Protein AF-A0A3M1TYT8-F1 (afdb_monomer)

Secondary structure (DSSP, 8-state):
--HHHHHHHHHHHHHHHHHHHSSS-TT-HHHHHHHHHHHHHHSTT-HHHHHHHHHHHHHTT-HHHHHHHHHHHHHH-SSHHHHHHHHHHHHHHHHHHHHHHHHHHHH-HHHHHHHHH-HHHHHHHTT----HHHHHHHHHHHHHHHHTT---TT--

Nearest PDB structures (foldseek):
  3upv-assembly1_A  TM=4.694E-01  e=4.155E-01  Saccharomyces cerevisiae S288C
  8rw5-assembly1_B  TM=4.562E-01  e=8.731E-01  Myxococcus xanthus
  8rot-assembly1_B  TM=4.508E-01  e=1.118E+00  Myxococcus xanthus
  8j07-assembly1_u9  TM=5.236E-01  e=3.163E+00  Homo sapiens
  5l9t-assembly1_C  TM=3.845E-01  e=4.052E+00  Homo sapiens

Sequence (156 aa):
METYSHYNREEGWRRICEILASEGDGTDLLAMAHRLTRQLVRSPRDPWLRLARGVVETDLGRFEQAFQDFAYVERNARMPWLKAFSRGLLNELERWQLSVLSTLLSEDRAFRTAFRADARKALRDRGFCLSPMGHELLGALERTVLRNTALPPGLA

Mean predicted aligned error: 7.11 Å

Structure (mmCIF, N/CA/C/O backbone):
data_AF-A0A3M1TYT8-F1
#
_entry.id   AF-A0A3M1TYT8-F1
#
loop_
_atom_site.group_PDB
_atom_site.id
_atom_site.type_symbol
_atom_site.label_atom_id
_atom_site.label_alt_id
_atom_site.label_comp_id
_atom_site.label_asym_id
_atom_site.label_entity_id
_atom_site.label_seq_id
_atom_site.pdbx_PDB_ins_code
_atom_site.Cartn_x
_atom_site.Cartn_y
_atom_site.Cartn_z
_atom_site.occupancy
_atom_site.B_iso_or_equiv
_atom_site.auth_seq_id
_atom_site.auth_comp_id
_atom_site.auth_asym_id
_atom_site.auth_atom_id
_atom_site.pdbx_PDB_model_num
ATOM 1 N N . MET A 1 1 ? 28.994 3.389 5.206 1.00 45.47 1 MET A N 1
ATOM 2 C CA . MET A 1 1 ? 28.059 2.596 4.372 1.00 45.47 1 MET A CA 1
ATOM 3 C C . MET A 1 1 ? 26.695 3.303 4.278 1.00 45.47 1 MET A C 1
ATOM 5 O O . MET A 1 1 ? 25.668 2.647 4.245 1.00 45.47 1 MET A O 1
ATOM 9 N N . GLU A 1 2 ? 26.678 4.643 4.236 1.00 42.91 2 GLU A N 1
ATOM 10 C CA . GLU A 1 2 ? 25.454 5.470 4.320 1.00 42.91 2 GLU A CA 1
ATOM 11 C C . GLU A 1 2 ? 25.135 6.201 3.004 1.00 42.91 2 GLU A C 1
ATOM 13 O O . GLU A 1 2 ? 24.002 6.610 2.771 1.00 42.91 2 GLU A O 1
ATOM 18 N N . THR A 1 3 ? 26.096 6.282 2.082 1.00 45.22 3 THR A N 1
ATOM 19 C CA . THR A 1 3 ? 25.958 6.989 0.799 1.00 45.22 3 THR A CA 1
ATOM 20 C C . THR A 1 3 ? 25.068 6.269 -0.218 1.00 45.22 3 THR A C 1
ATOM 22 O O . THR A 1 3 ? 24.511 6.909 -1.103 1.00 45.22 3 THR A O 1
ATOM 25 N N . TYR A 1 4 ? 24.856 4.958 -0.071 1.00 48.62 4 TYR A N 1
ATOM 26 C CA . TYR A 1 4 ? 23.979 4.184 -0.959 1.00 48.62 4 TYR A CA 1
ATOM 27 C C . TYR A 1 4 ? 22.480 4.404 -0.687 1.00 48.62 4 TYR A C 1
ATOM 29 O O . TYR A 1 4 ? 21.660 4.126 -1.554 1.00 48.62 4 TYR A O 1
ATOM 37 N N . SER A 1 5 ? 22.089 4.879 0.500 1.00 57.16 5 SER A N 1
ATOM 38 C CA . SER A 1 5 ? 20.673 4.913 0.906 1.00 57.16 5 SER A CA 1
ATOM 39 C C . SER A 1 5 ? 19.875 6.024 0.211 1.00 57.16 5 SER A C 1
ATOM 41 O O . SER A 1 5 ? 18.818 5.766 -0.363 1.00 57.16 5 SER A O 1
ATOM 43 N N . HIS A 1 6 ? 20.404 7.253 0.199 1.00 56.09 6 HIS A N 1
ATOM 44 C CA . HIS A 1 6 ? 19.729 8.404 -0.413 1.00 56.09 6 HIS A CA 1
ATOM 45 C C . HIS A 1 6 ? 19.742 8.347 -1.945 1.00 56.09 6 HIS A C 1
ATOM 47 O O . HIS A 1 6 ? 18.700 8.538 -2.569 1.00 56.09 6 HIS A O 1
ATOM 53 N N . TYR A 1 7 ? 20.885 7.979 -2.537 1.00 54.28 7 TYR A N 1
ATOM 54 C CA . TYR A 1 7 ? 21.053 7.866 -3.990 1.00 54.28 7 TYR A CA 1
ATOM 55 C C . TYR A 1 7 ? 20.054 6.878 -4.617 1.00 54.28 7 TYR A C 1
ATOM 57 O O . TYR A 1 7 ? 19.440 7.156 -5.643 1.00 54.28 7 TYR A O 1
ATOM 65 N N . ASN A 1 8 ? 19.799 5.752 -3.945 1.00 75.25 8 ASN A N 1
ATOM 66 C CA . ASN A 1 8 ? 18.869 4.732 -4.433 1.00 75.25 8 ASN A CA 1
ATOM 67 C C . ASN A 1 8 ? 17.388 5.137 -4.300 1.00 75.25 8 ASN A C 1
ATOM 69 O O . ASN A 1 8 ? 16.542 4.587 -5.007 1.00 75.25 8 ASN A O 1
ATOM 73 N N . ARG A 1 9 ? 17.053 6.083 -3.408 1.00 80.88 9 ARG A N 1
ATOM 74 C CA . ARG A 1 9 ? 15.676 6.571 -3.231 1.00 80.88 9 ARG A CA 1
ATOM 75 C C . ARG A 1 9 ? 15.285 7.552 -4.331 1.00 80.88 9 ARG A C 1
ATOM 77 O O . ARG A 1 9 ? 14.205 7.412 -4.900 1.00 80.88 9 ARG A O 1
ATOM 84 N N . GLU A 1 10 ? 16.145 8.524 -4.620 1.00 87.69 10 GLU A N 1
ATOM 85 C CA . GLU A 1 10 ? 15.922 9.481 -5.711 1.00 87.69 10 GLU A CA 1
ATOM 86 C C . GLU A 1 10 ? 15.861 8.763 -7.056 1.00 87.69 10 GLU A C 1
ATOM 88 O O . GLU A 1 10 ? 14.947 8.999 -7.839 1.00 87.69 10 GLU A O 1
ATOM 93 N N . GLU A 1 11 ? 16.765 7.810 -7.278 1.00 89.31 11 GLU A N 1
ATOM 94 C CA . GLU A 1 11 ? 16.771 6.977 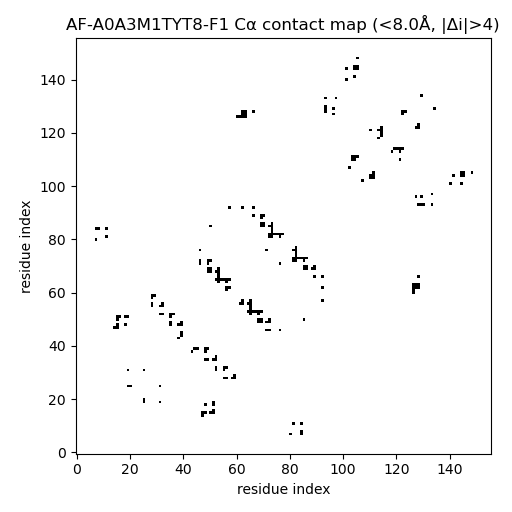-8.476 1.00 89.31 11 GLU A CA 1
ATOM 95 C C . GLU A 1 11 ? 15.486 6.145 -8.620 1.00 89.31 11 GLU A C 1
ATOM 97 O O . GLU A 1 11 ? 14.899 6.077 -9.701 1.00 89.31 11 GLU A O 1
ATOM 102 N N . GLY A 1 12 ? 15.005 5.550 -7.522 1.00 90.75 12 GLY A N 1
ATOM 103 C CA . GLY A 1 12 ? 13.744 4.810 -7.512 1.00 90.75 12 GLY A CA 1
ATOM 104 C C . GLY A 1 12 ? 12.551 5.677 -7.909 1.00 90.75 12 GLY A C 1
ATOM 105 O O . GLY A 1 12 ? 11.755 5.283 -8.764 1.00 90.75 12 GLY A O 1
ATOM 106 N N . TRP A 1 13 ? 12.460 6.882 -7.344 1.00 94.06 13 TRP A N 1
ATOM 107 C CA . TRP A 1 13 ? 11.408 7.835 -7.693 1.00 94.06 13 TRP A CA 1
ATOM 108 C C . TRP A 1 13 ? 11.537 8.366 -9.115 1.00 94.06 13 TRP A C 1
ATOM 110 O O . TRP A 1 13 ? 10.541 8.388 -9.834 1.00 94.06 13 TRP A O 1
ATOM 120 N N . ARG A 1 14 ? 12.749 8.712 -9.562 1.00 94.62 14 ARG A N 1
ATOM 121 C CA . ARG A 1 14 ? 13.017 9.125 -10.944 1.00 94.62 14 ARG A CA 1
ATOM 122 C C . ARG A 1 14 ? 12.495 8.081 -11.925 1.00 94.62 14 ARG A C 1
ATOM 124 O O . ARG A 1 14 ? 11.773 8.421 -12.859 1.00 94.62 14 ARG A O 1
ATOM 131 N N . ARG A 1 15 ? 12.793 6.803 -11.675 1.00 94.56 15 ARG A N 1
ATOM 132 C CA . ARG A 1 15 ? 12.366 5.713 -12.554 1.00 94.56 15 ARG A CA 1
ATOM 133 C C . ARG A 1 15 ? 10.853 5.506 -12.563 1.00 94.56 15 ARG A C 1
ATOM 135 O O . ARG A 1 15 ? 10.288 5.244 -13.624 1.00 94.56 15 ARG A O 1
ATOM 142 N N . ILE A 1 16 ? 10.193 5.637 -11.411 1.00 94.69 16 ILE A N 1
ATOM 143 C CA . ILE A 1 16 ? 8.726 5.627 -11.339 1.00 94.69 16 ILE A CA 1
ATOM 144 C C . ILE A 1 16 ? 8.164 6.784 -12.170 1.00 94.69 16 ILE A C 1
ATOM 146 O O . ILE A 1 16 ? 7.348 6.537 -13.052 1.00 94.69 16 ILE A O 1
ATOM 150 N N . CYS A 1 17 ? 8.638 8.014 -11.962 1.00 93.31 17 CYS A N 1
ATOM 151 C CA . CYS A 1 17 ? 8.159 9.194 -12.683 1.00 93.31 17 CYS A CA 1
ATOM 152 C C . CYS A 1 17 ? 8.311 9.057 -14.204 1.00 93.31 17 CYS A C 1
ATOM 154 O O . CYS A 1 17 ? 7.383 9.386 -14.936 1.00 93.31 17 CYS A O 1
ATOM 156 N N . GLU A 1 18 ? 9.429 8.511 -14.689 1.00 94.00 18 GLU A N 1
ATOM 157 C CA . GLU A 1 18 ? 9.617 8.218 -16.118 1.00 94.00 18 GLU A CA 1
ATOM 158 C C . GLU A 1 18 ? 8.549 7.271 -16.667 1.00 94.00 18 GLU A C 1
ATOM 160 O O . GLU A 1 18 ? 7.998 7.509 -17.739 1.00 94.00 18 GLU A O 1
ATOM 165 N N . ILE A 1 19 ? 8.223 6.204 -15.934 1.00 94.38 19 ILE A N 1
ATOM 166 C CA . ILE A 1 19 ? 7.182 5.250 -16.335 1.00 94.38 19 ILE A CA 1
ATOM 167 C C . ILE A 1 19 ? 5.817 5.932 -16.340 1.00 94.38 19 ILE A C 1
ATOM 169 O O . ILE A 1 19 ? 5.063 5.804 -17.309 1.00 94.38 19 ILE A O 1
ATOM 173 N N . LEU A 1 20 ? 5.509 6.691 -15.290 1.00 92.00 20 LEU A N 1
ATOM 174 C CA . LEU A 1 20 ? 4.250 7.416 -15.179 1.00 92.00 20 LEU A CA 1
ATOM 175 C C . LEU A 1 20 ? 4.090 8.432 -16.323 1.00 92.00 20 LEU A C 1
ATOM 177 O O . LEU A 1 20 ? 3.009 8.500 -16.903 1.00 92.00 20 LEU A O 1
ATOM 181 N N . ALA A 1 21 ? 5.169 9.098 -16.738 1.00 89.75 21 ALA A N 1
ATOM 182 C CA . ALA A 1 21 ? 5.186 10.052 -17.848 1.00 89.75 21 ALA A CA 1
ATOM 183 C C . ALA A 1 21 ? 5.297 9.418 -19.250 1.00 89.75 21 ALA A C 1
ATOM 185 O O . ALA A 1 21 ? 5.081 10.102 -20.245 1.00 89.75 21 ALA A O 1
ATOM 186 N N . SER A 1 22 ? 5.645 8.130 -19.357 1.00 83.00 22 SER A N 1
ATOM 187 C CA . SER A 1 22 ? 6.059 7.525 -20.636 1.00 83.00 22 SER A CA 1
ATOM 188 C C . SER A 1 22 ? 4.981 7.473 -21.728 1.00 83.00 22 SER A C 1
ATOM 190 O O . SER A 1 22 ? 5.328 7.316 -22.893 1.00 83.00 22 SER A O 1
ATOM 192 N N . GLU A 1 23 ? 3.692 7.616 -21.391 1.00 71.88 23 GLU A N 1
ATOM 193 C CA . GLU A 1 23 ? 2.577 7.606 -22.351 1.00 71.88 23 GLU A CA 1
ATOM 194 C C . GLU A 1 23 ? 1.348 8.337 -21.765 1.00 71.88 23 GLU A C 1
ATOM 196 O O . GLU A 1 23 ? 0.752 7.860 -20.797 1.00 71.88 23 GLU A O 1
ATOM 201 N N . GLY A 1 24 ? 0.927 9.446 -22.384 1.00 71.38 24 GLY A N 1
ATOM 202 C CA . GLY A 1 24 ? -0.306 10.174 -22.040 1.00 71.38 24 GLY A CA 1
ATOM 203 C C . GLY A 1 24 ? -0.142 11.306 -21.017 1.00 71.38 24 GLY A C 1
ATOM 204 O O . GLY A 1 24 ? 0.955 11.586 -20.543 1.00 71.38 24 GLY A O 1
ATOM 205 N N . ASP A 1 25 ? -1.256 11.974 -20.708 1.00 69.81 25 ASP A N 1
ATOM 206 C CA . ASP A 1 25 ? -1.333 12.996 -19.662 1.00 69.81 25 ASP A CA 1
ATOM 207 C C . ASP A 1 25 ? -1.264 12.306 -18.289 1.00 69.81 25 ASP A C 1
ATOM 209 O O . ASP A 1 25 ? -2.154 11.539 -17.919 1.00 69.81 25 ASP A O 1
ATOM 213 N N . GLY A 1 26 ? -0.172 12.531 -17.556 1.00 69.94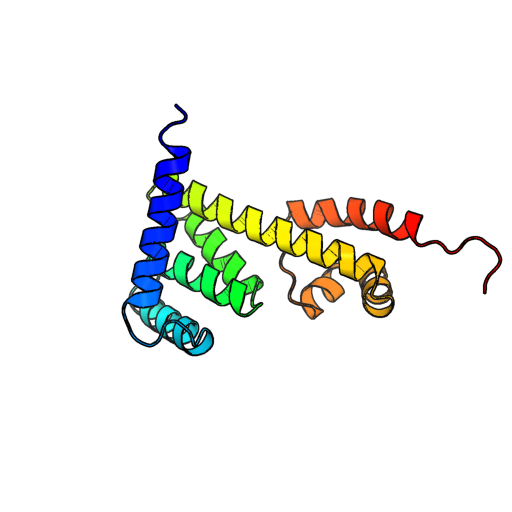 26 GLY A N 1
ATOM 214 C CA . GLY A 1 26 ? 0.116 11.904 -16.260 1.00 69.94 26 GLY A CA 1
ATOM 215 C C . GLY A 1 26 ? -0.784 12.368 -15.108 1.00 69.94 26 GLY A C 1
ATOM 216 O O . GLY A 1 26 ? -0.423 12.174 -13.951 1.00 69.94 26 GLY A O 1
ATOM 217 N N . THR A 1 27 ? -1.910 13.014 -15.411 1.00 81.19 27 THR A N 1
ATOM 218 C CA . THR A 1 27 ? -2.871 13.541 -14.436 1.00 81.19 27 THR A CA 1
ATOM 219 C C . THR A 1 27 ? -4.090 12.633 -14.232 1.00 81.19 27 THR A C 1
ATOM 221 O O . THR A 1 27 ? -4.668 12.639 -13.145 1.00 81.19 27 THR A O 1
ATOM 224 N N . ASP A 1 28 ? -4.467 11.802 -15.215 1.00 91.88 28 ASP A N 1
ATOM 225 C CA . ASP A 1 28 ? -5.568 10.838 -15.065 1.00 91.88 28 ASP A CA 1
ATOM 226 C C . ASP A 1 28 ? -5.072 9.529 -14.432 1.00 91.88 28 ASP A C 1
ATOM 228 O O . ASP A 1 28 ? -4.671 8.572 -15.106 1.00 91.88 28 ASP A O 1
ATOM 232 N N . LEU A 1 29 ? -5.148 9.476 -13.102 1.00 94.06 29 LEU A N 1
ATOM 233 C CA . LEU A 1 29 ? -4.736 8.324 -12.302 1.00 94.06 29 LEU A CA 1
ATOM 234 C C . LEU A 1 29 ? -5.448 7.021 -12.708 1.00 94.06 29 LEU A C 1
ATOM 236 O O . LEU A 1 29 ? -4.832 5.952 -12.702 1.00 94.06 29 LEU A O 1
ATOM 240 N N . LEU A 1 30 ? -6.726 7.072 -13.097 1.00 94.81 30 LEU A N 1
ATOM 241 C CA . LEU A 1 30 ? -7.467 5.869 -13.482 1.00 94.81 30 LEU A CA 1
ATOM 242 C C . LEU A 1 30 ? -6.969 5.332 -14.828 1.00 94.81 30 LEU A C 1
ATOM 244 O O . LEU A 1 30 ? -6.743 4.124 -14.976 1.00 94.81 30 LEU A O 1
ATOM 248 N N . ALA A 1 31 ? -6.756 6.218 -15.803 1.00 93.75 31 ALA A N 1
ATOM 249 C CA . ALA A 1 31 ? -6.159 5.848 -17.081 1.00 93.75 31 ALA A CA 1
ATOM 250 C C . ALA A 1 31 ? -4.741 5.284 -16.895 1.00 93.75 31 ALA A C 1
ATOM 252 O O . ALA A 1 31 ? -4.392 4.269 -17.514 1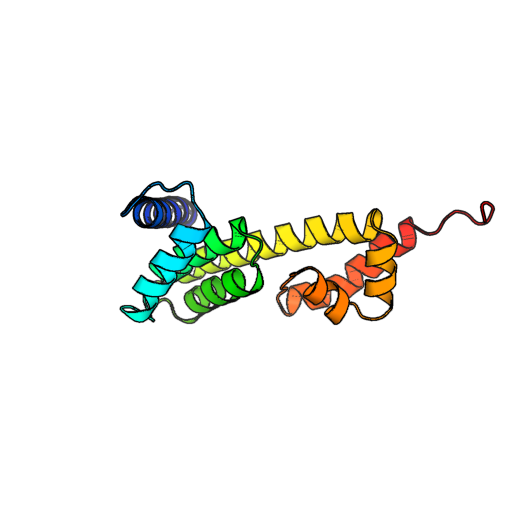.00 93.75 31 ALA A O 1
ATOM 253 N N . MET A 1 32 ? -3.949 5.877 -15.995 1.00 94.81 32 MET A N 1
ATOM 254 C CA . MET A 1 32 ? -2.616 5.391 -15.639 1.00 94.81 32 MET A CA 1
ATOM 255 C C . MET A 1 32 ? -2.664 3.986 -15.030 1.00 94.81 32 MET A C 1
ATOM 257 O O . MET A 1 32 ? -1.947 3.103 -15.506 1.00 94.81 32 MET A O 1
ATOM 261 N N . ALA A 1 33 ? -3.541 3.737 -14.054 1.00 95.75 33 ALA A N 1
ATOM 262 C CA . ALA A 1 33 ? -3.713 2.422 -13.434 1.00 95.75 33 ALA A CA 1
ATOM 263 C C . ALA A 1 33 ? -4.099 1.344 -14.464 1.00 95.75 33 ALA A C 1
ATOM 265 O O . ALA A 1 33 ? -3.512 0.254 -14.500 1.00 95.75 33 ALA A O 1
ATOM 266 N N . HIS A 1 34 ? -5.036 1.656 -15.367 1.00 95.25 34 HIS A N 1
ATOM 267 C CA . HIS A 1 34 ? -5.427 0.748 -16.447 1.00 95.25 34 HIS A CA 1
ATOM 268 C C . HIS A 1 34 ? -4.280 0.474 -17.426 1.00 95.25 34 HIS A C 1
ATOM 270 O O . HIS A 1 34 ? -4.073 -0.674 -17.827 1.00 95.25 34 HIS A O 1
ATOM 276 N N . ARG A 1 35 ? -3.510 1.499 -17.806 1.00 94.81 35 ARG A N 1
ATOM 277 C CA . ARG A 1 35 ? -2.332 1.342 -18.673 1.00 94.81 35 ARG A CA 1
ATOM 278 C C . ARG A 1 35 ? -1.286 0.437 -18.027 1.00 94.81 35 ARG A C 1
ATOM 280 O O . ARG A 1 35 ? -0.872 -0.536 -18.655 1.00 94.81 35 ARG A O 1
ATOM 287 N N . LEU A 1 36 ? -0.911 0.714 -16.780 1.00 96.44 36 LEU A N 1
ATOM 288 C C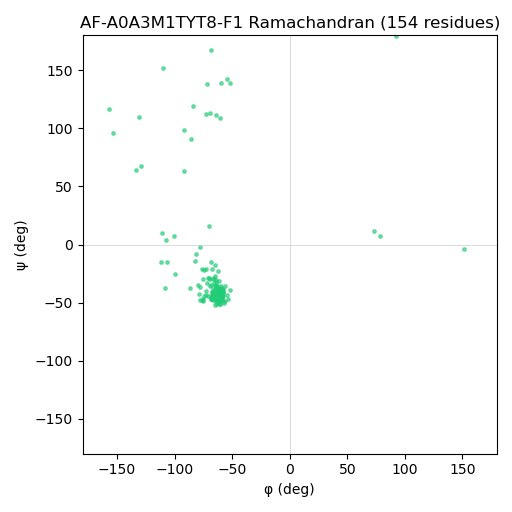A . LEU A 1 36 ? 0.076 -0.072 -16.037 1.00 96.44 36 LEU A CA 1
ATOM 289 C C . LEU A 1 36 ? -0.380 -1.523 -15.874 1.00 96.44 36 LEU A C 1
ATOM 291 O O . LEU A 1 36 ? 0.409 -2.445 -16.065 1.00 96.44 36 LEU A O 1
ATOM 295 N N . THR A 1 37 ? -1.672 -1.747 -15.630 1.00 97.06 37 THR A N 1
ATOM 296 C CA . THR A 1 37 ? -2.249 -3.096 -15.597 1.00 97.06 37 THR A CA 1
ATOM 297 C C . THR A 1 37 ? -2.094 -3.813 -16.940 1.00 97.06 37 THR A C 1
ATOM 299 O O . THR A 1 37 ? -1.634 -4.952 -16.968 1.00 97.06 37 THR A O 1
ATOM 302 N N . ARG A 1 38 ? -2.383 -3.157 -18.074 1.00 95.94 38 ARG A N 1
ATOM 303 C CA . ARG A 1 38 ? -2.158 -3.754 -19.407 1.00 95.94 38 ARG A CA 1
ATOM 304 C C . ARG A 1 38 ? -0.683 -4.059 -19.674 1.00 95.94 38 ARG A C 1
ATOM 306 O O . ARG A 1 38 ? -0.376 -5.083 -20.280 1.00 95.94 38 ARG A O 1
ATOM 313 N N . GLN A 1 39 ? 0.231 -3.197 -19.232 1.00 96.00 39 GLN A N 1
ATOM 314 C CA . GLN A 1 39 ? 1.669 -3.435 -19.367 1.00 96.00 39 GLN A CA 1
ATOM 315 C C . GLN A 1 39 ? 2.121 -4.616 -18.492 1.00 96.00 39 GLN A C 1
ATOM 317 O O . GLN A 1 39 ? 2.859 -5.477 -18.966 1.00 96.00 39 GLN A O 1
ATOM 322 N N . LEU A 1 40 ? 1.604 -4.735 -17.266 1.00 97.00 40 LEU A N 1
ATOM 323 C CA . LEU A 1 40 ? 1.860 -5.873 -16.378 1.00 97.00 40 LEU A CA 1
ATOM 324 C C . LEU A 1 40 ? 1.315 -7.196 -16.923 1.00 97.00 40 LEU A C 1
ATOM 326 O O . LEU A 1 40 ? 1.927 -8.229 -16.685 1.00 97.00 40 LEU A O 1
ATOM 330 N N . VAL A 1 41 ? 0.226 -7.200 -17.697 1.00 97.31 41 VAL A N 1
ATOM 331 C CA . VAL A 1 41 ? -0.218 -8.423 -18.399 1.00 97.31 41 VAL A CA 1
ATOM 332 C C . VAL A 1 41 ? 0.870 -8.935 -19.353 1.00 97.31 41 VAL A C 1
ATOM 334 O O . VAL A 1 41 ? 1.079 -10.141 -19.455 1.00 97.31 41 VAL A O 1
ATOM 337 N N . ARG A 1 42 ? 1.599 -8.030 -20.020 1.00 96.88 42 ARG A N 1
ATOM 338 C CA . ARG A 1 42 ? 2.704 -8.374 -20.934 1.00 96.88 42 ARG A CA 1
ATOM 339 C C . ARG A 1 42 ? 4.003 -8.686 -20.183 1.00 96.88 42 ARG A C 1
ATOM 341 O O . ARG A 1 42 ? 4.747 -9.572 -20.592 1.00 96.88 42 ARG A O 1
ATOM 348 N N . SER A 1 43 ? 4.238 -7.995 -19.069 1.00 96.25 43 SER A N 1
ATOM 349 C CA . SER A 1 43 ? 5.458 -8.082 -18.258 1.00 96.25 43 SER A CA 1
ATOM 350 C C . SER A 1 43 ? 5.135 -8.315 -16.771 1.00 96.25 43 SER A C 1
ATOM 352 O O . SER A 1 43 ? 5.406 -7.458 -15.930 1.00 96.25 43 SER A O 1
ATOM 354 N N . PRO A 1 44 ? 4.594 -9.490 -16.389 1.00 95.44 44 PRO A N 1
ATOM 355 C CA . PRO A 1 44 ? 3.983 -9.713 -15.065 1.00 95.44 44 PRO A CA 1
ATOM 356 C C . PRO A 1 44 ? 4.957 -9.700 -13.884 1.00 95.44 44 PRO A C 1
ATOM 358 O O . PRO A 1 44 ? 4.545 -9.632 -12.718 1.00 95.44 44 PRO A O 1
ATOM 361 N N . ARG A 1 45 ? 6.254 -9.794 -14.181 1.00 95.38 45 ARG A N 1
ATOM 362 C CA . ARG A 1 45 ? 7.346 -9.815 -13.204 1.00 95.38 45 ARG A CA 1
ATOM 363 C C . ARG A 1 45 ? 8.158 -8.523 -13.193 1.00 95.38 45 ARG A C 1
ATOM 365 O O . ARG A 1 45 ? 9.156 -8.480 -12.482 1.00 95.38 45 ARG A O 1
ATOM 372 N N . ASP A 1 46 ? 7.773 -7.511 -13.971 1.00 96.75 46 ASP A N 1
ATOM 373 C CA . ASP A 1 46 ? 8.478 -6.232 -13.971 1.00 96.75 46 ASP A CA 1
ATOM 374 C C . ASP A 1 46 ? 8.246 -5.515 -12.630 1.00 96.75 46 ASP A C 1
ATOM 376 O O . ASP A 1 46 ? 7.111 -5.133 -12.321 1.00 96.75 46 ASP A O 1
ATOM 380 N N . PRO A 1 47 ? 9.291 -5.351 -11.798 1.00 97.12 47 PRO A N 1
ATOM 381 C CA . PRO A 1 47 ? 9.125 -4.726 -10.500 1.00 97.12 47 PRO A CA 1
ATOM 382 C C . PRO A 1 47 ? 8.846 -3.224 -10.615 1.00 97.12 47 PRO A C 1
ATOM 384 O O . PRO A 1 47 ? 8.160 -2.681 -9.757 1.00 97.12 47 PRO A O 1
ATOM 387 N N . TRP A 1 48 ? 9.322 -2.552 -11.665 1.00 96.94 48 TRP A N 1
ATOM 388 C CA . TRP A 1 48 ? 9.126 -1.116 -11.833 1.00 96.94 48 TRP A CA 1
ATOM 389 C C . TRP A 1 48 ? 7.690 -0.776 -12.204 1.00 96.94 48 TRP A C 1
ATOM 391 O O . TRP A 1 48 ? 7.126 0.159 -11.643 1.00 96.94 48 TRP A O 1
ATOM 401 N N . LEU A 1 49 ? 7.068 -1.580 -13.071 1.00 97.44 49 LEU A N 1
ATOM 402 C CA . LEU A 1 49 ? 5.644 -1.437 -13.380 1.00 97.44 49 LEU A CA 1
ATOM 403 C C . LEU A 1 49 ? 4.764 -1.670 -12.148 1.00 97.44 49 LEU A C 1
ATOM 405 O O . LEU A 1 49 ? 3.758 -0.986 -11.977 1.00 97.44 49 LEU A O 1
ATOM 409 N N . ARG A 1 50 ? 5.153 -2.597 -11.264 1.00 98.38 50 ARG A N 1
ATOM 410 C CA . ARG A 1 50 ? 4.451 -2.816 -9.990 1.00 98.38 50 ARG A CA 1
ATOM 411 C C . ARG A 1 50 ? 4.624 -1.652 -9.030 1.00 98.38 50 ARG A C 1
ATOM 413 O O . ARG A 1 50 ? 3.634 -1.208 -8.472 1.00 98.38 50 ARG A O 1
ATOM 420 N N . LEU A 1 51 ? 5.840 -1.130 -8.864 1.00 98.00 51 LEU A N 1
ATOM 421 C CA . LEU A 1 51 ? 6.061 0.054 -8.031 1.00 98.00 51 LEU A CA 1
ATOM 422 C C . LEU A 1 51 ? 5.273 1.260 -8.550 1.00 98.00 51 LEU A C 1
ATOM 424 O O . LEU A 1 51 ? 4.569 1.903 -7.780 1.00 98.00 51 LEU A O 1
ATOM 428 N N . ALA A 1 52 ? 5.337 1.525 -9.856 1.00 97.25 52 ALA A N 1
ATOM 429 C CA . ALA A 1 52 ? 4.590 2.607 -10.484 1.00 97.25 52 ALA A CA 1
ATOM 430 C C . ALA A 1 52 ? 3.077 2.436 -10.292 1.00 97.25 52 ALA A C 1
ATOM 432 O O . ALA A 1 52 ? 2.398 3.389 -9.915 1.00 97.25 52 ALA A O 1
ATOM 433 N N . ARG A 1 53 ? 2.547 1.218 -10.478 1.00 97.94 53 ARG A N 1
ATOM 434 C CA . ARG A 1 53 ? 1.127 0.952 -10.223 1.00 97.94 53 ARG A CA 1
ATOM 435 C C . ARG A 1 53 ? 0.791 1.131 -8.750 1.00 97.94 53 ARG A C 1
ATOM 437 O O . ARG A 1 53 ? -0.190 1.791 -8.457 1.00 97.94 53 ARG A O 1
ATOM 444 N N . GLY A 1 54 ? 1.614 0.634 -7.832 1.00 97.69 54 GLY A N 1
ATOM 445 C CA . GLY A 1 54 ? 1.373 0.789 -6.400 1.00 97.69 54 GLY A CA 1
ATOM 446 C C . GLY A 1 54 ? 1.304 2.250 -5.951 1.00 97.69 54 GLY A C 1
ATOM 447 O O . GLY A 1 54 ? 0.477 2.585 -5.106 1.00 97.69 54 GLY A O 1
ATOM 448 N N . VAL A 1 55 ? 2.104 3.135 -6.554 1.00 96.88 55 VAL A N 1
ATOM 449 C CA . VAL A 1 55 ? 2.012 4.587 -6.324 1.00 96.88 55 VAL A CA 1
ATOM 450 C C . VAL A 1 55 ? 0.671 5.130 -6.818 1.00 96.88 55 VAL A C 1
ATOM 452 O O . VAL A 1 55 ? -0.070 5.709 -6.033 1.00 96.88 55 VAL A O 1
ATOM 455 N N . VAL A 1 56 ? 0.294 4.849 -8.069 1.00 96.94 56 VAL A N 1
ATOM 456 C CA . VAL A 1 56 ? -0.988 5.312 -8.634 1.00 96.94 56 VAL A CA 1
ATOM 457 C C . VAL A 1 56 ? -2.195 4.771 -7.855 1.00 96.94 56 VAL A C 1
ATOM 459 O O . VAL A 1 56 ? -3.154 5.494 -7.608 1.00 96.94 56 VAL A O 1
ATOM 462 N N . GLU A 1 57 ? -2.166 3.505 -7.441 1.00 96.62 57 GLU A N 1
ATOM 463 C CA . GLU A 1 57 ? -3.245 2.896 -6.656 1.00 96.62 57 GLU A CA 1
ATOM 464 C C . GLU A 1 57 ? -3.301 3.472 -5.230 1.00 96.62 57 GLU A C 1
ATOM 466 O O . GLU A 1 57 ? -4.386 3.551 -4.656 1.00 96.62 57 GLU A O 1
ATOM 471 N N . THR A 1 58 ? -2.170 3.925 -4.672 1.00 95.38 58 THR A N 1
ATOM 472 C CA . THR A 1 58 ? -2.149 4.684 -3.408 1.00 95.38 58 THR A CA 1
ATOM 473 C C . THR A 1 58 ? -2.885 6.010 -3.573 1.00 95.38 58 THR A C 1
ATOM 475 O O . THR A 1 58 ? -3.765 6.313 -2.769 1.00 95.38 58 THR A O 1
ATOM 478 N N . ASP A 1 59 ? -2.601 6.750 -4.645 1.00 94.06 59 ASP A N 1
ATOM 479 C CA . ASP A 1 59 ? -3.248 8.038 -4.926 1.00 94.06 59 ASP A CA 1
ATOM 480 C C . ASP A 1 59 ? -4.749 7.882 -5.238 1.00 94.06 59 ASP A C 1
ATOM 482 O O . ASP A 1 59 ? -5.556 8.751 -4.911 1.00 94.06 59 ASP A O 1
ATOM 486 N N . LEU A 1 60 ? -5.155 6.740 -5.807 1.00 94.38 60 LEU A N 1
ATOM 487 C CA . LEU A 1 60 ? -6.562 6.365 -6.013 1.00 94.38 60 LEU A CA 1
ATOM 488 C C . LEU A 1 60 ? -7.268 5.851 -4.744 1.00 94.38 60 LEU A C 1
ATOM 490 O O . LEU A 1 60 ? -8.448 5.498 -4.807 1.00 94.38 60 LEU A O 1
ATOM 494 N N . GLY A 1 61 ? -6.572 5.743 -3.609 1.00 91.94 61 GLY A N 1
ATOM 495 C CA . GLY A 1 61 ? -7.125 5.206 -2.362 1.00 91.94 61 GLY A CA 1
ATOM 496 C C . GLY A 1 61 ? -7.325 3.683 -2.348 1.00 91.94 61 GLY A C 1
ATOM 497 O O . GLY A 1 61 ? -7.979 3.142 -1.457 1.00 91.94 61 GLY A O 1
ATOM 498 N N . ARG A 1 62 ? -6.776 2.959 -3.327 1.00 94.06 62 ARG A N 1
ATOM 499 C CA . ARG A 1 62 ? -6.881 1.497 -3.470 1.00 94.06 62 ARG A CA 1
ATOM 500 C C . ARG A 1 62 ? -5.707 0.810 -2.772 1.00 94.06 62 ARG A C 1
ATOM 502 O O . ARG A 1 62 ? -4.888 0.122 -3.388 1.00 94.06 62 ARG A O 1
ATOM 509 N N . PHE A 1 63 ? -5.633 0.992 -1.454 1.00 93.62 63 PHE A N 1
ATOM 510 C CA . PHE A 1 63 ? -4.475 0.602 -0.643 1.00 93.62 63 PHE A CA 1
ATOM 511 C C . PHE A 1 63 ? -4.173 -0.896 -0.667 1.00 93.62 63 PHE A C 1
ATOM 513 O O . PHE A 1 63 ? -3.007 -1.274 -0.603 1.00 93.62 63 PHE A O 1
ATOM 520 N N . GLU A 1 64 ? -5.183 -1.757 -0.811 1.00 92.50 64 GLU A N 1
ATOM 521 C CA . GLU A 1 64 ? -4.962 -3.201 -0.934 1.00 92.50 64 GLU A CA 1
ATOM 522 C C . GLU A 1 64 ? -4.122 -3.542 -2.174 1.00 92.50 64 GLU A C 1
ATOM 524 O O . GLU A 1 64 ? -3.138 -4.281 -2.077 1.00 92.50 64 GLU A O 1
ATOM 529 N N . GLN A 1 65 ? -4.456 -2.966 -3.334 1.00 95.50 65 GLN A N 1
ATOM 530 C CA . GLN A 1 65 ? -3.713 -3.226 -4.565 1.00 95.50 65 GLN A CA 1
ATOM 531 C C . GLN A 1 65 ? -2.294 -2.652 -4.488 1.00 95.50 65 GLN A C 1
ATOM 533 O O . GLN A 1 65 ? -1.344 -3.328 -4.896 1.00 95.50 65 GLN A O 1
ATOM 538 N N . ALA A 1 66 ? -2.147 -1.452 -3.916 1.00 97.06 66 ALA A N 1
ATOM 539 C CA . ALA A 1 66 ? -0.849 -0.827 -3.686 1.00 97.06 66 ALA A CA 1
ATOM 540 C C . ALA A 1 66 ? 0.045 -1.672 -2.768 1.00 97.06 66 ALA A C 1
ATOM 542 O O . ALA A 1 66 ? 1.194 -1.969 -3.106 1.00 97.06 66 ALA A O 1
ATOM 543 N N . PHE A 1 67 ? -0.507 -2.137 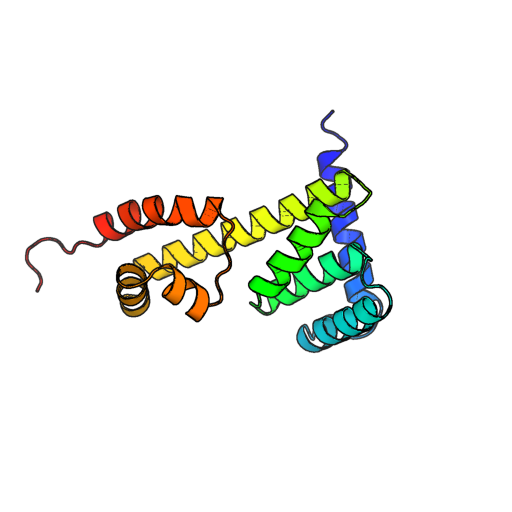-1.645 1.00 95.56 67 PHE A N 1
ATOM 544 C CA . PHE A 1 67 ? 0.193 -2.997 -0.699 1.00 95.56 67 PHE A CA 1
ATOM 545 C C . PHE A 1 67 ? 0.661 -4.291 -1.371 1.00 95.56 67 PHE A C 1
ATOM 547 O O . PHE A 1 67 ? 1.819 -4.684 -1.223 1.00 95.56 67 PHE A O 1
ATOM 554 N N . GLN A 1 68 ? -0.207 -4.944 -2.149 1.00 95.50 68 GLN A N 1
ATOM 555 C CA . GLN A 1 68 ? 0.150 -6.164 -2.877 1.00 95.50 68 GLN A CA 1
ATOM 556 C C . GLN A 1 68 ? 1.309 -5.940 -3.856 1.00 95.50 68 GLN A C 1
ATOM 558 O O . GLN A 1 68 ? 2.209 -6.780 -3.936 1.00 95.50 68 GLN A O 1
ATOM 563 N N . ASP A 1 69 ? 1.320 -4.819 -4.577 1.00 98.06 69 ASP A N 1
ATOM 564 C CA . ASP A 1 69 ? 2.379 -4.514 -5.537 1.00 98.06 69 ASP A CA 1
ATOM 565 C C . ASP A 1 69 ? 3.719 -4.232 -4.865 1.00 98.06 69 ASP A C 1
ATOM 567 O O . ASP A 1 69 ? 4.733 -4.831 -5.242 1.00 98.06 69 ASP A O 1
ATOM 571 N N . PHE A 1 70 ? 3.736 -3.397 -3.829 1.00 97.44 70 PHE A N 1
ATOM 572 C CA . PHE A 1 70 ? 4.970 -3.136 -3.097 1.00 97.44 70 PHE A CA 1
ATOM 573 C C . PHE A 1 70 ? 5.475 -4.395 -2.373 1.00 97.44 70 PHE A C 1
ATOM 575 O O . PHE A 1 70 ? 6.671 -4.700 -2.398 1.00 97.44 70 PHE A O 1
ATOM 582 N N . ALA A 1 71 ? 4.583 -5.196 -1.786 1.00 96.06 71 ALA A N 1
ATOM 583 C CA . ALA A 1 71 ? 4.961 -6.436 -1.111 1.00 96.06 71 ALA A CA 1
ATOM 584 C C . ALA A 1 71 ? 5.444 -7.511 -2.097 1.00 96.06 71 ALA A C 1
ATOM 586 O O . ALA A 1 71 ? 6.293 -8.341 -1.757 1.00 96.06 71 ALA A O 1
ATOM 587 N N . TYR A 1 72 ? 4.949 -7.503 -3.338 1.00 97.31 72 TYR A N 1
ATOM 588 C CA . TYR A 1 72 ? 5.508 -8.338 -4.393 1.00 97.31 72 TYR A CA 1
ATOM 589 C C . TYR A 1 72 ? 6.958 -7.944 -4.682 1.00 97.31 72 TYR A C 1
ATOM 591 O O . TYR A 1 72 ? 7.827 -8.817 -4.717 1.00 97.31 72 TYR A O 1
ATOM 599 N N . VAL A 1 73 ? 7.233 -6.654 -4.878 1.00 97.94 73 VAL A N 1
ATOM 600 C CA . VAL A 1 73 ? 8.576 -6.169 -5.231 1.00 97.94 73 VAL A CA 1
ATOM 601 C C . VAL A 1 73 ? 9.559 -6.395 -4.086 1.00 97.94 73 VAL A C 1
ATOM 603 O O . VAL A 1 73 ? 10.653 -6.906 -4.324 1.00 97.94 73 VAL A O 1
ATOM 606 N N . GLU A 1 74 ? 9.155 -6.132 -2.843 1.00 95.69 74 GLU A N 1
ATOM 607 C CA . GLU A 1 74 ? 9.970 -6.403 -1.655 1.00 95.69 74 GLU A CA 1
ATOM 608 C C . GLU A 1 74 ? 10.441 -7.867 -1.600 1.00 95.69 74 GLU A C 1
ATOM 610 O O . GLU A 1 74 ? 11.607 -8.153 -1.320 1.00 95.69 74 GLU A O 1
ATOM 615 N N . ARG A 1 75 ? 9.550 -8.816 -1.899 1.00 96.00 75 ARG A N 1
ATOM 616 C CA . ARG A 1 75 ? 9.872 -10.246 -1.831 1.00 96.00 75 ARG A CA 1
ATOM 617 C C . ARG A 1 75 ? 10.665 -10.718 -3.048 1.00 96.00 75 ARG A C 1
ATOM 619 O O . ARG A 1 75 ? 11.643 -11.453 -2.892 1.00 96.00 75 ARG A O 1
ATOM 626 N N . ASN A 1 76 ? 10.278 -10.272 -4.243 1.00 97.00 76 ASN A N 1
ATOM 627 C CA . ASN A 1 76 ? 10.673 -10.904 -5.504 1.00 97.00 76 ASN A CA 1
ATOM 628 C C . ASN A 1 76 ? 11.718 -10.132 -6.323 1.00 97.00 76 ASN A C 1
ATOM 630 O O . ASN A 1 76 ? 12.303 -10.717 -7.235 1.00 97.00 76 ASN A O 1
ATOM 634 N N . ALA A 1 77 ? 11.976 -8.847 -6.047 1.00 95.62 77 ALA A N 1
ATOM 635 C CA . ALA A 1 77 ? 12.949 -8.086 -6.831 1.00 95.62 77 ALA A CA 1
ATOM 636 C C . ALA A 1 77 ? 14.347 -8.715 -6.759 1.00 95.62 77 ALA A C 1
ATOM 638 O O . ALA A 1 77 ? 14.803 -9.136 -5.701 1.00 95.62 77 ALA A O 1
ATOM 639 N N . ARG A 1 78 ? 15.071 -8.754 -7.880 1.00 93.56 78 ARG A N 1
ATOM 640 C CA . ARG A 1 78 ? 16.453 -9.269 -7.889 1.00 93.56 78 ARG A CA 1
ATOM 641 C C . ARG A 1 78 ? 17.432 -8.319 -7.202 1.00 93.56 78 ARG A C 1
ATOM 643 O O . ARG A 1 78 ? 18.392 -8.766 -6.590 1.00 93.56 78 ARG A O 1
ATOM 650 N N . MET A 1 79 ? 17.182 -7.016 -7.308 1.00 91.38 79 MET A N 1
ATOM 651 C CA . MET A 1 79 ? 18.061 -5.975 -6.784 1.00 91.38 79 MET A CA 1
ATOM 652 C C . MET A 1 79 ? 17.767 -5.731 -5.294 1.00 91.38 79 MET A C 1
ATOM 654 O O . MET A 1 79 ? 16.647 -5.325 -4.975 1.00 91.38 79 MET A O 1
ATOM 658 N N . PRO A 1 80 ? 18.736 -5.928 -4.375 1.00 91.88 80 PRO A N 1
ATOM 659 C CA . PRO A 1 80 ? 18.513 -5.737 -2.939 1.00 91.88 80 PRO A CA 1
ATOM 660 C C . PRO A 1 80 ? 18.043 -4.327 -2.575 1.00 91.88 80 PRO A C 1
ATOM 662 O O . PRO A 1 80 ? 17.158 -4.163 -1.737 1.00 91.88 80 PRO A O 1
ATOM 665 N N . TRP A 1 81 ? 18.583 -3.306 -3.243 1.00 91.75 81 TRP A N 1
ATOM 666 C CA . TRP A 1 81 ? 18.177 -1.923 -3.008 1.00 91.75 81 TRP A CA 1
ATOM 667 C C . TRP A 1 81 ? 16.726 -1.666 -3.432 1.00 91.75 81 TRP A C 1
ATOM 669 O O . TRP A 1 81 ? 16.029 -0.922 -2.753 1.00 91.75 81 TRP A O 1
ATOM 679 N N . LEU A 1 82 ? 16.233 -2.331 -4.485 1.00 93.75 82 LEU A N 1
ATOM 680 C CA . LEU A 1 82 ? 14.841 -2.201 -4.920 1.00 93.75 82 LEU A CA 1
ATOM 681 C C . LEU A 1 82 ? 13.884 -2.840 -3.910 1.00 93.75 82 LEU A C 1
ATOM 683 O O . LEU A 1 82 ? 12.806 -2.305 -3.658 1.00 93.75 82 LEU A O 1
ATOM 687 N N . LYS A 1 83 ? 14.297 -3.948 -3.276 1.00 94.44 83 LYS A N 1
ATOM 688 C CA . LYS A 1 83 ? 13.553 -4.525 -2.147 1.00 94.44 83 LYS A CA 1
ATOM 689 C C . LYS A 1 83 ? 13.453 -3.531 -0.993 1.00 94.44 83 LYS A C 1
ATOM 691 O O . LYS A 1 83 ? 12.369 -3.332 -0.454 1.00 94.44 83 LYS A O 1
ATOM 696 N N . ALA A 1 84 ? 14.573 -2.899 -0.634 1.00 92.56 84 ALA A N 1
ATOM 697 C CA . ALA A 1 84 ? 14.622 -1.912 0.442 1.00 92.56 84 ALA A CA 1
ATOM 698 C C . ALA A 1 84 ? 13.789 -0.661 0.116 1.00 92.56 84 ALA A C 1
ATOM 700 O O . ALA A 1 84 ? 13.042 -0.190 0.970 1.00 92.56 84 ALA A O 1
ATOM 701 N N . PHE A 1 85 ? 13.857 -0.173 -1.124 1.00 93.94 85 PHE A N 1
ATOM 702 C CA . PHE A 1 85 ? 13.039 0.935 -1.609 1.00 93.94 85 PHE A CA 1
ATOM 703 C C . PHE A 1 85 ? 11.542 0.604 -1.523 1.00 93.94 85 PHE A C 1
ATOM 705 O O . PHE A 1 85 ? 10.779 1.355 -0.922 1.00 93.94 85 PHE A O 1
ATOM 712 N N . SER A 1 86 ? 11.136 -0.573 -2.010 1.00 95.38 86 SER A N 1
ATOM 713 C CA . SER A 1 86 ? 9.750 -1.048 -1.925 1.00 95.38 86 SER A CA 1
ATOM 714 C C . SER A 1 86 ? 9.252 -1.202 -0.486 1.00 95.38 86 SER A C 1
ATOM 716 O O . SER A 1 86 ? 8.125 -0.834 -0.167 1.00 95.38 86 SER A O 1
ATOM 718 N N . ARG A 1 87 ? 10.108 -1.695 0.419 1.00 94.38 87 ARG A N 1
ATOM 719 C CA . ARG A 1 87 ? 9.811 -1.735 1.858 1.00 94.38 87 ARG A CA 1
ATOM 720 C C . ARG A 1 87 ? 9.613 -0.334 2.438 1.00 94.38 87 ARG A C 1
ATOM 722 O O . ARG A 1 87 ? 8.752 -0.145 3.288 1.00 94.38 87 ARG A O 1
ATOM 729 N N . GLY A 1 88 ? 10.396 0.644 1.984 1.00 93.75 88 GLY A N 1
ATOM 730 C CA . GLY A 1 88 ? 10.211 2.051 2.334 1.00 93.75 88 GLY A CA 1
ATOM 731 C C . GLY A 1 88 ? 8.809 2.547 1.980 1.00 93.75 88 GLY A C 1
ATOM 732 O O . GLY A 1 88 ? 8.133 3.089 2.851 1.00 93.75 88 GLY A O 1
ATOM 733 N N . LEU A 1 89 ? 8.351 2.273 0.755 1.00 94.81 89 LEU A N 1
ATOM 734 C CA . LEU A 1 89 ? 7.003 2.627 0.289 1.00 94.81 89 LEU A CA 1
ATOM 735 C C . LEU A 1 89 ? 5.900 1.930 1.097 1.00 94.81 89 LEU A C 1
ATOM 737 O O . LEU A 1 89 ? 4.942 2.582 1.502 1.00 94.81 89 LEU A O 1
ATOM 741 N N . LEU A 1 90 ? 6.054 0.636 1.406 1.00 94.00 90 LEU A N 1
ATOM 742 C CA . LEU A 1 90 ? 5.126 -0.087 2.290 1.00 94.00 90 LEU A CA 1
ATOM 743 C C . LEU A 1 90 ? 5.018 0.566 3.665 1.00 94.00 90 LEU A C 1
ATOM 745 O O . LEU A 1 90 ? 3.917 0.806 4.152 1.00 94.00 90 LEU A O 1
ATOM 749 N N . ASN A 1 91 ? 6.161 0.877 4.275 1.00 92.31 91 ASN A N 1
ATOM 750 C CA . ASN A 1 91 ? 6.199 1.498 5.592 1.00 92.31 91 ASN A CA 1
ATOM 751 C C . ASN A 1 91 ? 5.593 2.909 5.569 1.00 92.31 91 ASN A C 1
ATOM 753 O O . ASN A 1 91 ? 4.975 3.326 6.544 1.00 92.31 91 ASN A O 1
ATOM 757 N N . GLU A 1 92 ? 5.781 3.663 4.485 1.00 93.31 92 GLU A N 1
ATOM 758 C CA . GLU A 1 92 ? 5.163 4.980 4.300 1.00 93.31 92 GLU A CA 1
ATOM 759 C C . GLU A 1 92 ? 3.644 4.875 4.169 1.00 93.31 92 GLU A C 1
ATOM 761 O O . GLU A 1 92 ? 2.933 5.563 4.904 1.00 93.31 92 GLU A O 1
ATOM 766 N N . LEU A 1 93 ? 3.156 3.961 3.327 1.00 93.81 93 LEU A N 1
ATOM 767 C CA . LEU A 1 93 ? 1.731 3.683 3.164 1.00 93.81 93 LEU A CA 1
ATOM 768 C C . LEU A 1 93 ? 1.089 3.241 4.487 1.00 93.81 93 LEU A C 1
ATOM 770 O O . LEU A 1 93 ? 0.030 3.736 4.865 1.00 93.81 93 LEU A O 1
ATOM 774 N N . GLU A 1 94 ? 1.726 2.330 5.220 1.00 92.00 94 GLU A N 1
ATOM 775 C CA . GLU A 1 94 ? 1.215 1.848 6.504 1.00 92.00 94 GLU A CA 1
ATOM 776 C C . GLU A 1 94 ? 1.205 2.949 7.572 1.00 92.00 94 GLU A C 1
ATOM 778 O O . GLU A 1 94 ? 0.195 3.133 8.250 1.00 92.00 94 GLU A O 1
ATOM 783 N N . ARG A 1 95 ? 2.276 3.747 7.692 1.00 91.06 95 ARG A N 1
ATOM 784 C CA . ARG A 1 95 ? 2.302 4.889 8.623 1.00 91.06 95 ARG A CA 1
ATOM 785 C C . ARG A 1 95 ? 1.221 5.914 8.304 1.00 91.06 95 ARG A C 1
ATOM 787 O O . ARG A 1 95 ? 0.573 6.413 9.223 1.00 91.06 95 ARG A O 1
ATOM 794 N N . TRP A 1 96 ? 1.023 6.226 7.025 1.00 92.44 96 TRP A N 1
ATOM 795 C CA . TRP A 1 96 ? -0.032 7.140 6.605 1.00 92.44 96 TRP A CA 1
ATOM 796 C C . TRP A 1 96 ? -1.417 6.584 6.966 1.00 92.44 96 TRP A C 1
ATOM 798 O O . TRP A 1 96 ? -2.206 7.283 7.601 1.00 92.44 96 TRP A O 1
ATOM 808 N N . GLN A 1 97 ? -1.680 5.305 6.679 1.00 92.62 97 GLN A N 1
ATOM 809 C CA . GLN A 1 97 ? -2.944 4.652 7.035 1.00 92.62 97 GLN A CA 1
ATOM 810 C C . GLN A 1 97 ? -3.198 4.652 8.547 1.00 92.62 97 GLN A C 1
ATOM 812 O O . GLN A 1 97 ? -4.311 4.946 8.975 1.00 92.62 97 GLN A O 1
ATOM 817 N N . LEU A 1 98 ? -2.179 4.371 9.367 1.00 89.50 98 LEU A N 1
ATOM 818 C CA . LEU A 1 98 ? -2.294 4.422 10.829 1.00 89.50 98 LEU A CA 1
ATOM 819 C C . LEU A 1 98 ? -2.587 5.842 11.338 1.00 89.50 98 LEU A C 1
ATOM 821 O O . LEU A 1 98 ? -3.347 5.999 12.293 1.00 89.50 98 LEU A O 1
ATOM 825 N N . SER A 1 99 ? -2.035 6.870 10.687 1.00 89.06 99 SER A N 1
ATOM 826 C CA . SER A 1 99 ? -2.341 8.272 10.995 1.00 89.06 99 SER A CA 1
ATOM 827 C C . SER A 1 99 ? -3.816 8.591 10.731 1.00 89.06 99 SER A C 1
ATOM 829 O O . SER A 1 99 ? -4.523 9.043 11.633 1.00 89.06 99 SER A O 1
ATOM 831 N N . VAL A 1 100 ? -4.322 8.255 9.536 1.00 90.62 100 VAL A N 1
ATOM 832 C CA . VAL A 1 100 ? -5.743 8.442 9.186 1.00 90.62 100 VAL A CA 1
ATOM 833 C C . VAL A 1 100 ? -6.646 7.648 10.128 1.00 90.62 100 VAL A C 1
ATOM 835 O O . VAL A 1 100 ? -7.669 8.153 10.591 1.00 90.62 100 VAL A O 1
ATOM 838 N N . LEU A 1 101 ? -6.258 6.416 10.461 1.00 90.19 101 LEU A N 1
ATOM 839 C CA . LEU A 1 101 ? -6.998 5.577 11.392 1.00 90.19 101 LEU A CA 1
ATOM 840 C C . LEU A 1 101 ? -7.108 6.220 12.780 1.00 90.19 101 LEU A C 1
ATOM 842 O O . LEU A 1 101 ? -8.183 6.194 13.377 1.00 90.19 101 LEU A O 1
ATOM 846 N N . SER A 1 102 ? -6.027 6.816 13.288 1.00 87.62 102 SER A N 1
ATOM 847 C CA . SER A 1 102 ? -6.032 7.531 14.569 1.00 87.62 102 SER A CA 1
ATOM 848 C C . SER A 1 102 ? -7.041 8.684 14.571 1.00 87.62 102 SER A C 1
ATOM 850 O O . SER A 1 102 ? -7.803 8.836 15.532 1.00 87.62 102 SER A O 1
ATOM 852 N N . THR A 1 103 ? -7.097 9.462 13.486 1.00 89.38 103 THR A N 1
ATOM 853 C CA . THR A 1 103 ? -8.093 10.529 13.307 1.00 89.38 103 THR A CA 1
ATOM 854 C C . THR A 1 103 ? -9.511 9.961 13.282 1.00 89.38 103 THR A C 1
ATOM 856 O O . THR A 1 103 ? -10.355 10.392 14.065 1.00 89.38 103 THR A O 1
ATOM 859 N N . LEU A 1 104 ? -9.773 8.923 12.478 1.00 90.94 104 LEU A N 1
ATOM 860 C CA . LEU A 1 104 ? -11.098 8.294 12.397 1.00 90.94 104 LEU A CA 1
ATOM 861 C C . LEU A 1 104 ? -11.564 7.728 13.743 1.00 90.94 104 LEU A C 1
ATOM 863 O O . LEU A 1 104 ? -12.717 7.908 14.126 1.00 90.94 104 LEU A O 1
ATOM 867 N N . LEU A 1 105 ? -10.678 7.074 14.494 1.00 88.31 105 LEU A N 1
ATOM 868 C CA . LEU A 1 105 ? -11.002 6.566 15.828 1.00 88.31 105 LEU A CA 1
ATOM 869 C C . LEU A 1 105 ? -11.302 7.690 16.830 1.00 88.31 105 LEU A C 1
ATOM 871 O O . LEU 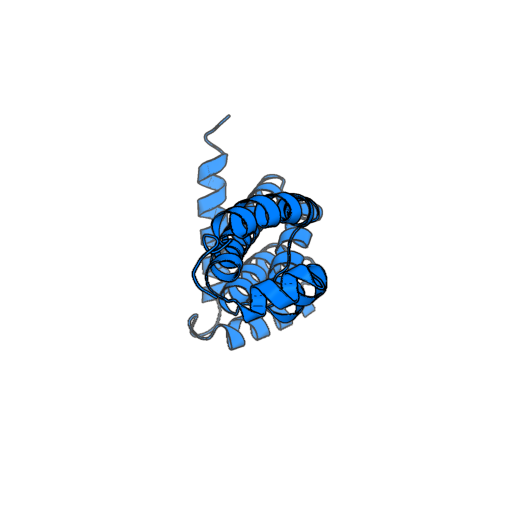A 1 105 ? -12.052 7.461 17.780 1.00 88.31 105 LEU A O 1
ATOM 875 N N . SER A 1 106 ? -10.744 8.885 16.628 1.00 85.75 106 SER A N 1
ATOM 876 C CA . SER A 1 106 ? -10.919 10.036 17.521 1.00 85.75 106 SER A CA 1
ATOM 877 C C . SER A 1 106 ? -12.160 10.862 17.188 1.00 85.75 106 SER A C 1
ATOM 879 O O . SER A 1 106 ? -12.860 11.300 18.103 1.00 85.75 106 SER A O 1
ATOM 881 N N . GLU A 1 107 ? -12.477 11.021 15.905 1.00 89.06 107 GLU A N 1
ATOM 882 C CA . GLU A 1 107 ? -13.485 11.970 15.414 1.00 89.06 107 GLU A CA 1
ATOM 883 C C . GLU A 1 107 ? -14.764 11.282 14.912 1.00 89.06 107 GLU A C 1
ATOM 885 O O . GLU A 1 107 ? -15.871 11.741 15.190 1.00 89.06 107 GLU A O 1
ATOM 890 N N . ASP A 1 108 ? -14.654 10.125 14.254 1.00 93.00 108 ASP A N 1
ATOM 891 C CA . ASP A 1 108 ? -15.795 9.427 13.654 1.00 93.00 108 ASP A CA 1
ATOM 892 C C . ASP A 1 108 ? -16.398 8.422 14.654 1.00 93.00 108 ASP A C 1
ATOM 894 O O . ASP A 1 108 ? -15.914 7.305 14.863 1.00 93.00 108 ASP A O 1
ATOM 898 N N . ARG A 1 109 ? -17.487 8.828 15.323 1.00 90.75 109 ARG A N 1
ATOM 899 C CA . ARG A 1 109 ? -18.210 7.978 16.289 1.00 90.75 109 ARG A CA 1
ATOM 900 C C . ARG A 1 109 ? -18.753 6.696 15.651 1.00 90.75 109 ARG A C 1
ATOM 902 O O . ARG A 1 109 ? -18.734 5.650 16.308 1.00 90.75 109 ARG A O 1
ATOM 909 N N . ALA A 1 110 ? -19.247 6.764 14.415 1.00 93.44 110 ALA A N 1
ATOM 910 C CA . ALA A 1 110 ? -19.817 5.608 13.732 1.00 93.44 110 ALA A CA 1
ATOM 911 C C . ALA A 1 110 ? -18.718 4.591 13.410 1.00 93.44 110 ALA A C 1
ATOM 913 O O . ALA A 1 110 ? -18.849 3.414 13.755 1.00 93.44 110 ALA A O 1
ATOM 914 N N . PHE A 1 111 ? -17.595 5.060 12.862 1.00 92.88 111 PHE A N 1
ATOM 915 C CA . PHE A 1 111 ? -16.424 4.225 12.615 1.00 92.88 111 PHE A CA 1
ATOM 916 C C . PHE A 1 111 ? -15.890 3.601 13.901 1.00 92.88 111 PHE A C 1
ATOM 918 O O . PHE A 1 111 ? -15.701 2.393 13.959 1.00 92.88 111 PHE A O 1
ATOM 925 N N . ARG A 1 112 ? -15.716 4.388 14.967 1.00 90.19 112 ARG A N 1
ATOM 926 C CA . ARG A 1 112 ? -15.241 3.889 16.266 1.00 90.19 112 ARG A CA 1
ATOM 927 C C . ARG A 1 112 ? -16.148 2.806 16.851 1.00 90.19 112 ARG A C 1
ATOM 929 O O . ARG A 1 112 ? -15.658 1.844 17.436 1.00 90.19 112 ARG A O 1
ATOM 936 N N . THR A 1 113 ? -17.463 2.951 16.693 1.00 89.88 113 THR A N 1
ATOM 937 C CA . THR A 1 113 ? -18.439 1.949 17.148 1.00 89.88 113 THR A CA 1
ATOM 938 C C . THR A 1 113 ? -18.321 0.664 16.330 1.00 89.88 113 THR A C 1
ATOM 940 O O . THR A 1 113 ? -18.221 -0.415 16.909 1.00 89.88 113 THR A O 1
ATOM 943 N N . ALA A 1 114 ? -18.254 0.775 14.999 1.00 92.06 114 ALA A N 1
ATOM 944 C CA . ALA A 1 114 ? -18.044 -0.369 14.113 1.00 92.06 114 ALA A CA 1
ATOM 945 C C . ALA A 1 114 ? -16.703 -1.070 14.386 1.00 92.06 114 ALA A C 1
ATOM 947 O O . ALA A 1 114 ? -16.647 -2.295 14.428 1.00 92.06 114 ALA A O 1
ATOM 948 N N . PHE A 1 115 ? -15.642 -0.301 14.637 1.00 89.56 115 PHE A N 1
ATOM 949 C CA . PHE A 1 115 ? -14.305 -0.806 14.937 1.00 89.56 115 PHE A CA 1
ATOM 950 C C . PHE A 1 115 ? -14.259 -1.598 16.250 1.00 89.56 115 PHE A C 1
ATOM 952 O O . PHE A 1 115 ? -13.655 -2.663 16.290 1.00 89.56 115 PHE A O 1
ATOM 959 N N . ARG A 1 116 ? -14.932 -1.128 17.310 1.00 86.31 116 ARG A N 1
ATOM 960 C CA . ARG A 1 116 ? -15.050 -1.875 18.579 1.00 86.31 116 ARG A CA 1
ATOM 961 C C . ARG A 1 116 ? -15.811 -3.192 18.423 1.00 86.31 116 ARG A C 1
ATOM 963 O O . ARG A 1 116 ? -15.540 -4.138 19.153 1.00 86.31 116 ARG A O 1
ATOM 970 N N . ALA A 1 117 ? -16.785 -3.238 17.514 1.00 89.62 117 ALA A N 1
ATOM 971 C CA . ALA A 1 117 ? -17.556 -4.447 17.249 1.00 89.62 117 ALA A CA 1
ATOM 972 C C . ALA A 1 117 ? -16.754 -5.462 16.418 1.00 89.62 117 ALA A C 1
ATOM 974 O O . ALA A 1 117 ? -16.702 -6.639 16.763 1.00 89.62 117 ALA A O 1
ATOM 975 N N . ASP A 1 118 ? -16.121 -5.002 15.335 1.00 89.75 118 ASP A N 1
ATOM 976 C CA . ASP A 1 118 ? -15.237 -5.802 14.488 1.00 89.75 118 ASP A CA 1
ATOM 977 C C . ASP A 1 118 ? -14.214 -4.898 13.781 1.00 89.75 118 ASP A C 1
ATOM 979 O O . ASP A 1 118 ? -14.469 -4.334 12.710 1.00 89.75 118 ASP A O 1
ATOM 983 N N . ALA A 1 119 ? -13.023 -4.784 14.371 1.00 86.94 119 ALA A N 1
ATOM 984 C CA . ALA A 1 119 ? -11.946 -3.943 13.856 1.00 86.94 119 ALA A CA 1
ATOM 985 C C . ALA A 1 119 ? -11.520 -4.345 12.439 1.00 86.94 119 ALA A C 1
ATOM 987 O O . ALA A 1 119 ? -11.290 -3.487 11.587 1.00 86.94 119 ALA A O 1
ATOM 988 N N . ARG A 1 120 ? -11.438 -5.651 12.153 1.00 86.06 120 ARG A N 1
ATOM 989 C CA . ARG A 1 120 ? -11.001 -6.136 10.836 1.00 86.06 120 ARG A CA 1
ATOM 990 C C . ARG A 1 120 ? -12.022 -5.785 9.767 1.00 86.06 120 ARG A C 1
ATOM 992 O O . ARG A 1 120 ? -11.635 -5.340 8.690 1.00 86.06 120 ARG A O 1
ATOM 999 N N . LYS A 1 121 ? -13.311 -5.976 10.050 1.00 89.75 121 LYS A N 1
ATOM 1000 C CA . LYS A 1 121 ? -14.377 -5.590 9.125 1.00 89.75 121 LYS A CA 1
ATOM 1001 C C . LYS A 1 121 ? -14.423 -4.076 8.931 1.00 89.75 121 LYS A C 1
ATOM 1003 O O . LYS A 1 121 ? -14.424 -3.642 7.788 1.00 89.75 121 LYS A O 1
ATOM 1008 N N . ALA A 1 122 ? -14.376 -3.285 10.003 1.00 91.69 122 ALA A N 1
ATOM 1009 C CA . ALA A 1 122 ? -14.415 -1.824 9.910 1.00 91.69 122 ALA A CA 1
ATOM 1010 C C . ALA A 1 122 ? -13.255 -1.247 9.080 1.00 91.69 122 ALA A C 1
ATOM 1012 O O . ALA A 1 122 ? -13.462 -0.335 8.282 1.00 91.69 122 ALA A O 1
ATOM 1013 N N . LEU A 1 123 ? -12.046 -1.801 9.231 1.00 90.56 123 LEU A N 1
ATOM 1014 C CA . LEU A 1 123 ? -10.886 -1.425 8.421 1.00 90.56 123 LEU A CA 1
ATOM 1015 C C . LEU A 1 123 ? -11.091 -1.762 6.941 1.00 90.56 123 LEU A C 1
ATOM 1017 O O . LEU A 1 123 ? -10.922 -0.884 6.097 1.00 90.56 123 LEU A O 1
ATOM 1021 N N . ARG A 1 124 ? -11.507 -2.998 6.631 1.00 88.31 124 ARG A N 1
ATOM 1022 C CA . ARG A 1 124 ? -11.773 -3.430 5.248 1.00 88.31 124 ARG A CA 1
ATOM 1023 C C . ARG A 1 124 ? -12.872 -2.607 4.584 1.00 88.31 124 ARG A C 1
ATOM 1025 O O . ARG A 1 124 ? -12.694 -2.177 3.452 1.00 88.31 124 ARG A O 1
ATOM 1032 N N . ASP A 1 125 ? -13.966 -2.340 5.294 1.00 91.38 125 ASP A N 1
ATOM 1033 C CA . ASP A 1 125 ? -15.093 -1.546 4.788 1.00 91.38 125 ASP A CA 1
ATOM 1034 C C . ASP A 1 125 ? -14.675 -0.098 4.457 1.00 91.38 125 ASP A C 1
ATOM 1036 O O . ASP A 1 125 ? -15.321 0.567 3.650 1.00 91.38 125 ASP A O 1
ATOM 1040 N N . ARG A 1 126 ? -13.583 0.398 5.059 1.00 89.25 126 ARG A N 1
ATOM 1041 C CA . ARG A 1 126 ? -12.973 1.708 4.772 1.00 89.25 126 ARG A CA 1
ATOM 1042 C C . ARG A 1 126 ? -11.737 1.626 3.864 1.00 89.25 126 ARG A C 1
ATOM 1044 O O . ARG A 1 126 ? -11.075 2.638 3.664 1.00 89.25 126 ARG A O 1
ATOM 1051 N N . GLY A 1 127 ? -11.430 0.451 3.315 1.00 89.38 127 GLY A N 1
ATOM 1052 C CA . GLY A 1 127 ? -10.331 0.240 2.370 1.00 89.38 127 GLY A CA 1
ATOM 1053 C C . GLY A 1 127 ? -8.934 0.146 2.991 1.00 89.38 127 GLY A C 1
ATOM 1054 O O . GLY A 1 127 ? -7.955 0.093 2.250 1.00 89.38 127 GLY A O 1
ATOM 1055 N N . PHE A 1 128 ? -8.808 0.103 4.321 1.00 90.56 128 PHE A N 1
ATOM 1056 C CA . PHE A 1 128 ? -7.506 -0.020 4.977 1.00 90.56 128 PHE A CA 1
ATOM 1057 C C . PHE A 1 128 ? -6.911 -1.421 4.801 1.00 90.56 128 PHE A C 1
ATOM 1059 O O . PHE A 1 128 ? -7.586 -2.436 4.990 1.00 90.56 128 PHE A O 1
ATOM 1066 N N . CYS A 1 129 ? -5.610 -1.467 4.526 1.00 88.25 129 CYS A N 1
ATOM 1067 C CA . CYS A 1 129 ? -4.813 -2.680 4.415 1.00 88.25 129 CYS A CA 1
ATOM 1068 C C . CYS A 1 129 ? -3.538 -2.528 5.254 1.00 88.25 129 CYS A C 1
ATOM 1070 O O . CYS A 1 129 ? -2.655 -1.737 4.920 1.00 88.25 129 CYS A O 1
ATOM 1072 N N . LEU A 1 130 ? -3.458 -3.270 6.359 1.00 85.75 130 LEU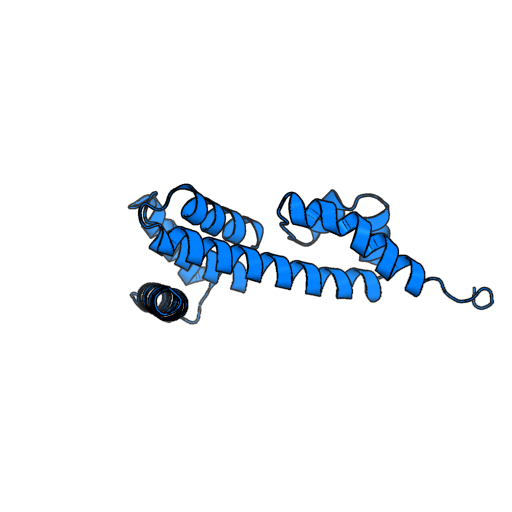 A N 1
ATOM 1073 C CA . LEU A 1 130 ? -2.335 -3.223 7.295 1.00 85.75 130 LEU A CA 1
ATOM 1074 C C . LEU A 1 130 ? -1.522 -4.515 7.228 1.00 85.75 130 LEU A C 1
ATOM 1076 O O . LEU A 1 130 ? -2.049 -5.594 6.945 1.00 85.75 130 LEU A O 1
ATOM 1080 N N . SER A 1 131 ? -0.231 -4.414 7.532 1.00 84.44 131 SER A N 1
ATOM 1081 C CA . SER A 1 131 ? 0.608 -5.592 7.722 1.00 84.44 131 SER A CA 1
ATOM 1082 C C . SER A 1 131 ? 0.195 -6.345 9.000 1.00 84.44 13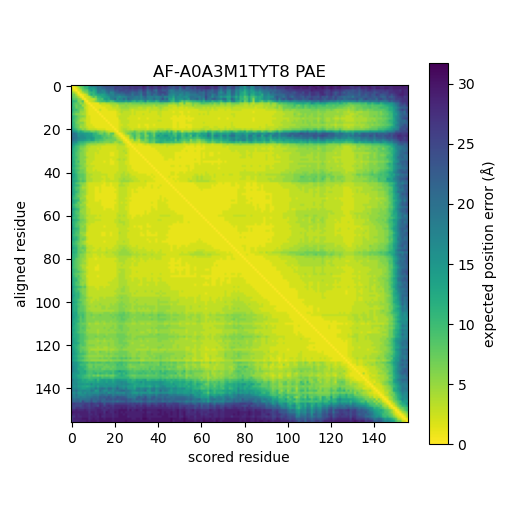1 SER A C 1
ATOM 1084 O O . SER A 1 131 ? -0.534 -5.803 9.839 1.00 84.44 131 SER A O 1
ATOM 1086 N N . PRO A 1 132 ? 0.674 -7.585 9.217 1.00 83.19 132 PRO A N 1
ATOM 1087 C CA . PRO A 1 132 ? 0.488 -8.267 10.499 1.00 83.19 132 PRO A CA 1
ATOM 1088 C C . PRO A 1 132 ? 0.944 -7.420 11.698 1.00 83.19 132 PRO A C 1
ATOM 1090 O O . PRO A 1 132 ? 0.238 -7.355 12.698 1.00 83.19 132 PRO A O 1
ATOM 1093 N N . MET A 1 133 ? 2.059 -6.694 11.558 1.00 79.56 133 MET A N 1
ATOM 1094 C CA . MET A 1 133 ? 2.554 -5.770 12.582 1.00 79.56 133 MET A CA 1
ATOM 1095 C C . MET A 1 133 ? 1.592 -4.591 12.789 1.00 79.56 133 MET A C 1
ATOM 1097 O O . MET A 1 133 ? 1.263 -4.246 13.921 1.00 79.56 133 MET A O 1
ATOM 1101 N N . GLY A 1 134 ? 1.069 -4.001 11.712 1.00 82.44 134 GLY A N 1
ATOM 1102 C CA . GLY A 1 134 ? 0.045 -2.959 11.805 1.00 82.44 134 GLY A CA 1
ATOM 1103 C C . GLY A 1 134 ? -1.212 -3.441 12.530 1.00 82.44 134 GLY A C 1
ATOM 1104 O O . GLY A 1 134 ? -1.762 -2.713 13.354 1.00 82.44 134 GLY A O 1
ATOM 1105 N N . HIS A 1 135 ? -1.622 -4.692 12.302 1.00 80.88 135 HIS A N 1
ATOM 1106 C CA . HIS A 1 135 ? -2.719 -5.321 13.035 1.00 80.88 135 HIS A CA 1
ATOM 1107 C C . HIS A 1 135 ? -2.427 -5.504 14.532 1.00 80.88 135 HIS A C 1
ATOM 1109 O O . HIS A 1 135 ? -3.339 -5.323 15.338 1.00 80.88 135 HIS A O 1
ATOM 1115 N N . GLU A 1 136 ? -1.192 -5.817 14.925 1.00 80.44 136 GLU A N 1
ATOM 1116 C CA . GLU A 1 136 ? -0.794 -5.877 16.341 1.00 80.44 136 GLU A CA 1
ATOM 1117 C C . GLU A 1 136 ? -0.869 -4.494 17.009 1.00 80.44 136 GLU A C 1
ATOM 1119 O O . GLU A 1 136 ? -1.352 -4.361 18.139 1.00 80.44 136 GLU A O 1
ATOM 1124 N N . LEU A 1 137 ? -0.477 -3.441 16.285 1.00 77.25 137 LEU A N 1
ATOM 1125 C CA . LEU A 1 137 ? -0.526 -2.058 16.766 1.00 77.25 137 LEU A CA 1
ATOM 1126 C C . LEU A 1 137 ? -1.957 -1.532 16.970 1.00 77.25 137 LEU A C 1
ATOM 1128 O O . LEU A 1 137 ? -2.156 -0.612 17.768 1.00 77.25 137 LEU A O 1
ATOM 1132 N N . LEU A 1 138 ? -2.969 -2.136 16.337 1.00 77.25 138 LEU A N 1
ATOM 1133 C CA . LEU A 1 138 ? -4.376 -1.756 16.530 1.00 77.25 138 LEU A CA 1
ATOM 1134 C C . LEU A 1 138 ? -4.817 -1.867 17.989 1.00 77.25 138 LEU A C 1
ATOM 1136 O O . LEU A 1 138 ? -5.500 -0.976 18.488 1.00 77.25 138 LEU A O 1
ATOM 1140 N N . GLY A 1 139 ? -4.392 -2.918 18.697 1.00 72.19 139 GLY A N 1
ATOM 1141 C CA . GLY A 1 139 ? -4.740 -3.094 20.109 1.00 72.19 139 GLY A CA 1
ATOM 1142 C C . GLY A 1 139 ? -4.128 -2.012 21.005 1.00 72.19 139 GLY A C 1
ATOM 1143 O O . GLY A 1 139 ? -4.690 -1.658 22.042 1.00 72.19 139 GLY A O 1
ATOM 1144 N N . ALA A 1 140 ? -2.980 -1.449 20.615 1.00 73.69 140 ALA A N 1
ATOM 1145 C CA . ALA A 1 140 ? -2.391 -0.301 21.298 1.00 73.69 140 ALA A CA 1
ATOM 1146 C C . ALA A 1 140 ? -3.149 0.996 20.977 1.00 73.69 140 ALA A C 1
ATOM 1148 O O . ALA A 1 140 ? -3.470 1.748 21.896 1.00 73.69 140 ALA A O 1
ATOM 1149 N N . LEU A 1 141 ? -3.487 1.227 19.706 1.00 70.00 141 LEU A N 1
ATOM 1150 C CA . LEU A 1 141 ? -4.246 2.402 19.265 1.00 70.00 141 LEU A CA 1
ATOM 1151 C C . LEU A 1 141 ? -5.634 2.467 19.903 1.00 70.00 141 LEU A C 1
ATOM 1153 O O . LEU A 1 141 ? -6.032 3.521 20.394 1.00 70.00 141 LEU A O 1
ATOM 1157 N N . GLU A 1 142 ? -6.336 1.337 19.974 1.00 69.38 142 GLU A N 1
ATOM 1158 C CA . GLU A 1 142 ? -7.634 1.246 20.634 1.00 69.38 142 GLU A CA 1
ATOM 1159 C C . GLU A 1 142 ? -7.538 1.693 22.101 1.00 69.38 142 GLU A C 1
ATOM 1161 O O . GLU A 1 142 ? -8.281 2.567 22.546 1.00 69.38 142 GLU A O 1
ATOM 1166 N N . ARG A 1 143 ? -6.573 1.159 22.858 1.00 71.44 143 ARG A N 1
ATOM 1167 C CA . ARG A 1 143 ? -6.407 1.514 24.276 1.00 71.44 143 ARG A CA 1
ATOM 1168 C C . ARG A 1 143 ? -6.071 2.988 24.480 1.00 71.44 143 ARG A C 1
ATOM 1170 O O . ARG A 1 143 ? -6.560 3.579 25.440 1.00 71.44 143 ARG A O 1
ATOM 1177 N N . THR A 1 144 ? -5.264 3.571 23.602 1.00 71.19 144 THR A N 1
ATOM 1178 C CA . THR A 1 144 ? -4.821 4.966 23.719 1.00 71.19 144 THR A CA 1
ATOM 1179 C C . THR A 1 144 ? -5.928 5.947 23.330 1.00 71.19 144 THR A C 1
ATOM 1181 O O . THR A 1 144 ? -6.215 6.881 24.076 1.00 71.19 144 THR A O 1
ATOM 1184 N N . VAL A 1 145 ? -6.607 5.721 22.202 1.00 66.94 145 VAL A N 1
ATOM 1185 C CA . VAL A 1 145 ? -7.627 6.647 21.679 1.00 66.94 145 VAL A CA 1
ATOM 1186 C C . VAL A 1 145 ? -8.956 6.508 22.428 1.00 66.94 145 VAL A C 1
ATOM 1188 O O . VAL A 1 145 ? -9.632 7.502 22.708 1.00 66.94 145 VAL A O 1
ATOM 1191 N N . LEU A 1 146 ? -9.344 5.289 22.821 1.00 62.72 146 LEU A N 1
ATOM 1192 C CA . LEU A 1 146 ? -10.612 5.088 23.523 1.00 62.72 146 LEU A CA 1
ATOM 1193 C C . LEU A 1 146 ? -10.577 5.541 24.986 1.00 62.72 146 LEU A C 1
ATOM 1195 O O . LEU A 1 146 ? -11.612 5.973 25.488 1.00 62.72 146 LEU A O 1
ATOM 1199 N N . ARG A 1 147 ? -9.422 5.487 25.665 1.00 62.56 147 ARG A N 1
ATOM 1200 C CA . ARG A 1 147 ? -9.294 6.014 27.037 1.00 62.56 147 ARG A CA 1
ATOM 1201 C C . ARG A 1 147 ? -9.411 7.537 27.084 1.00 62.56 147 ARG A C 1
ATOM 1203 O O . ARG A 1 147 ? -10.020 8.054 28.011 1.00 62.56 147 ARG A O 1
ATOM 1210 N N . ASN A 1 148 ? -8.912 8.234 26.064 1.00 54.94 148 ASN A N 1
ATOM 1211 C CA . ASN A 1 148 ? -8.970 9.698 25.986 1.00 54.94 148 ASN A CA 1
ATOM 1212 C C . ASN A 1 148 ? -10.317 10.247 25.489 1.00 54.94 148 ASN A C 1
ATOM 1214 O O . ASN A 1 148 ? -10.533 11.452 25.526 1.00 54.94 148 ASN A O 1
ATOM 1218 N N . THR A 1 149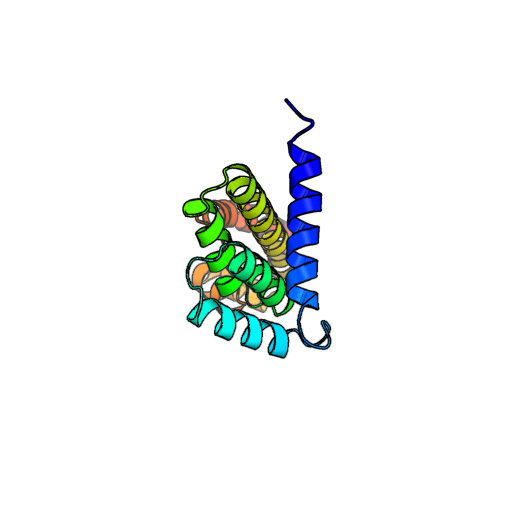 ? -11.223 9.384 25.021 1.00 55.72 149 THR A N 1
ATOM 1219 C CA . THR A 1 149 ? -12.550 9.785 24.520 1.00 55.72 149 THR A CA 1
ATOM 1220 C C . THR A 1 149 ? -13.705 9.333 25.412 1.00 55.72 149 THR A C 1
ATOM 1222 O O . THR A 1 149 ? -14.869 9.481 25.037 1.00 55.72 149 THR A O 1
ATOM 1225 N N . ALA A 1 150 ? -13.410 8.818 26.611 1.00 52.41 150 ALA A N 1
ATOM 1226 C CA . ALA A 1 150 ? -14.405 8.734 27.668 1.00 52.41 150 ALA A CA 1
ATOM 1227 C C . ALA A 1 150 ? -14.819 10.164 28.046 1.00 52.41 150 ALA A C 1
ATOM 1229 O O . ALA A 1 150 ? -14.009 10.923 28.579 1.00 52.41 150 ALA A O 1
ATOM 1230 N N . LEU A 1 151 ? -16.066 10.543 27.741 1.00 49.44 151 LEU A N 1
ATOM 1231 C CA . LEU A 1 151 ? -16.659 11.746 28.319 1.00 49.44 151 LEU A CA 1
ATOM 1232 C C . LEU A 1 151 ? -16.492 11.682 29.847 1.00 49.44 151 LEU A C 1
ATOM 1234 O O . LEU A 1 151 ? -16.690 10.604 30.420 1.00 49.44 151 LEU A O 1
ATOM 1238 N N . PRO A 1 152 ? -16.151 12.799 30.516 1.00 40.69 152 PRO A N 1
ATOM 1239 C CA . PRO A 1 152 ? -16.182 12.835 31.968 1.00 40.69 152 PRO A CA 1
ATOM 1240 C C . PRO A 1 152 ? -17.578 12.401 32.450 1.00 40.69 152 PRO A C 1
ATOM 1242 O O . PRO A 1 152 ? -18.577 12.735 31.802 1.00 40.69 152 PRO A O 1
ATOM 1245 N N . PRO A 1 153 ? -17.675 11.646 33.557 1.00 39.66 153 PRO A N 1
ATOM 1246 C CA . PRO A 1 153 ? -18.969 11.278 34.114 1.00 39.66 153 PRO A CA 1
ATOM 1247 C C . PRO A 1 153 ? -19.716 12.564 34.499 1.00 39.66 153 PRO A C 1
ATOM 1249 O O . PRO A 1 153 ? -19.305 13.261 35.423 1.00 39.66 153 PRO A O 1
ATOM 1252 N N . GLY A 1 154 ? -20.772 12.906 33.750 1.00 45.00 154 GLY A N 1
ATOM 1253 C CA . GLY A 1 154 ? -21.584 14.103 34.009 1.00 45.00 154 GLY A CA 1
ATOM 1254 C C . GLY A 1 154 ? -22.289 14.760 32.815 1.00 45.00 154 GLY A C 1
ATOM 1255 O O . GLY A 1 154 ? -23.029 15.711 33.038 1.00 45.00 154 GLY A O 1
ATOM 1256 N N . LEU A 1 155 ? -22.099 14.301 31.571 1.00 47.16 155 LEU A N 1
ATOM 1257 C CA . LEU A 1 155 ? -22.788 14.861 30.392 1.00 47.16 155 LEU A CA 1
ATOM 1258 C C . LEU A 1 155 ? -23.367 13.762 29.480 1.00 47.16 155 LEU A C 1
ATOM 1260 O O . LEU A 1 155 ? -22.937 13.603 28.337 1.00 47.16 155 LEU A O 1
ATOM 1264 N N . ALA A 1 156 ? -24.327 12.996 30.003 1.00 47.81 156 ALA A N 1
ATOM 1265 C CA . ALA A 1 156 ? -25.211 12.108 29.241 1.00 47.81 156 ALA A CA 1
ATOM 1266 C C . ALA A 1 156 ? -26.670 12.417 29.587 1.00 47.81 156 ALA A C 1
ATOM 1268 O O . ALA A 1 156 ? -26.920 12.711 30.779 1.00 47.81 156 ALA A O 1
#

Radius of gyration: 18.73 Å; Cα contacts (8 Å, |Δi|>4): 133; chains: 1; bounding box: 53×26×56 Å

pLDDT: mean 85.75, std 14.73, range [39.66, 98.38]

Solvent-accessible surface area (backbone atoms only — not comparable to full-atom values): 8626 Å² total; per-residue (Å²): 141,65,75,66,60,61,58,53,48,56,50,52,50,52,54,31,50,50,61,54,53,70,70,69,74,75,77,50,51,67,62,49,43,53,48,39,51,58,50,34,73,78,40,77,79,46,49,62,55,30,45,40,35,18,53,40,27,44,79,69,59,39,34,53,62,13,49,53,27,23,54,46,25,39,73,65,44,88,49,69,67,56,16,52,49,24,46,50,52,47,52,50,53,42,53,52,51,52,50,53,48,54,49,39,54,68,71,35,66,68,57,36,53,43,30,74,75,38,48,69,59,42,35,49,78,71,44,55,62,66,54,75,66,53,56,59,48,45,66,54,50,50,58,57,48,54,64,75,63,58,73,70,95,86,82,128

Foldseek 3Di:
DPVVQVVLQVVLVVLLVCLCPVDDDSPPLVVSLVVLVVVCVVVVLPLSSLQNNLVSCVVVLQNVSNLVSLVSQLVRPPDPSSVVSSVVVNVVSLVVLVVVVLVCCQPPPVLVVVCVVPVVVSCVVSNHDHDPVSVVCVVVSNVVRVVVPPDDPPDD